Protein AF-A0A256XSI3-F1 (afdb_monomer)

Nearest PDB structures (foldseek):
  9dtr-assembly1_w  TM=6.531E-01  e=3.508E-01  Saccharomyces cerevisiae
  8c6j-assembly1_u  TM=5.689E-01  e=4.022E-01  Homo sapiens
  8xi2-assembly1_q  TM=5.567E-01  e=4.612E-01  Chlamydomonas reinhardtii
  8c6j-assembly1_v  TM=5.327E-01  e=5.287E-01  Homo sapiens
  2ep4-assembly1_A  TM=4.693E-01  e=1.474E+00  Homo sapiens

Foldseek 3Di:
DDCPLPCPAFWKADPPPRDIDGPVLQVVCPVVPQADNPPRHRDIGTDDRPDDDDDDDD

Mean predicted aligned error: 7.82 Å

pLDDT: mean 80.01, std 13.98, range [38.88, 93.81]

Secondary structure (DSSP, 8-state):
----TT----EEEETTT--EEEHHHHHHTGGG-S--TTT----EEEPPPSSPPP----

Sequence (58 aa):
MSYNLWKAGIIYECMRCGRKFEKSNIDALRHLGLQCPFCGYRIILKSRPQVAKRVRTD

Structure (mmCIF, N/CA/C/O backbone):
data_AF-A0A256XSI3-F1
#
_entry.id   AF-A0A256XSI3-F1
#
loop_
_atom_site.group_PDB
_atom_site.id
_atom_site.type_symbol
_atom_site.label_atom_id
_atom_site.label_alt_id
_atom_site.label_comp_id
_atom_site.label_asym_id
_atom_site.label_entity_id
_atom_site.label_seq_id
_atom_site.pdbx_PDB_ins_code
_atom_site.Cartn_x
_atom_site.Cartn_y
_atom_site.Cartn_z
_atom_site.occupancy
_atom_site.B_iso_or_equiv
_atom_site.auth_seq_id
_atom_site.auth_comp_id
_atom_site.auth_asym_id
_atom_site.auth_atom_id
_atom_site.pdbx_PDB_model_num
ATOM 1 N N . MET A 1 1 ? 12.209 4.050 25.710 1.00 43.28 1 MET A N 1
ATOM 2 C CA . MET A 1 1 ? 11.262 3.828 24.593 1.00 43.28 1 MET A CA 1
ATOM 3 C C . MET A 1 1 ? 11.358 4.989 23.613 1.00 43.28 1 MET A C 1
ATOM 5 O O . MET A 1 1 ? 10.939 6.086 23.952 1.00 43.28 1 MET A O 1
ATOM 9 N N . SER A 1 2 ? 11.970 4.787 22.445 1.00 38.88 2 SER A N 1
ATOM 10 C CA . SER A 1 2 ? 12.158 5.839 21.435 1.00 38.88 2 SER A CA 1
ATOM 11 C C . SER A 1 2 ? 10.915 5.937 20.539 1.00 38.88 2 SER A C 1
ATOM 13 O O . SER A 1 2 ? 10.626 5.017 19.776 1.00 38.88 2 SER A O 1
ATOM 15 N N . TYR A 1 3 ? 10.150 7.027 20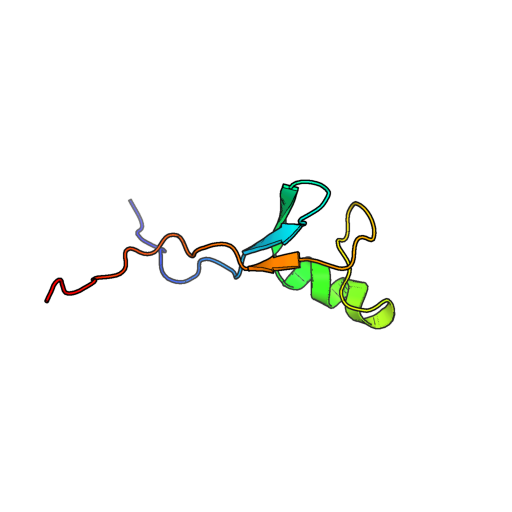.657 1.00 46.94 3 TYR A N 1
ATOM 16 C CA . TYR A 1 3 ? 8.946 7.289 19.857 1.00 46.94 3 TYR A CA 1
ATOM 17 C C . TYR A 1 3 ? 9.306 7.809 18.457 1.00 46.94 3 TYR A C 1
ATOM 19 O O . TYR A 1 3 ? 9.014 8.948 18.103 1.00 46.94 3 TYR A O 1
ATOM 27 N N . ASN A 1 4 ? 9.909 6.965 17.623 1.00 49.41 4 ASN A N 1
ATOM 28 C CA . ASN A 1 4 ? 10.095 7.256 16.197 1.00 49.41 4 ASN A CA 1
ATOM 29 C C . ASN A 1 4 ? 8.801 6.985 15.393 1.00 49.41 4 ASN A C 1
ATOM 31 O O . ASN A 1 4 ? 8.813 6.264 14.400 1.00 49.41 4 ASN A O 1
ATOM 35 N N . LEU A 1 5 ? 7.662 7.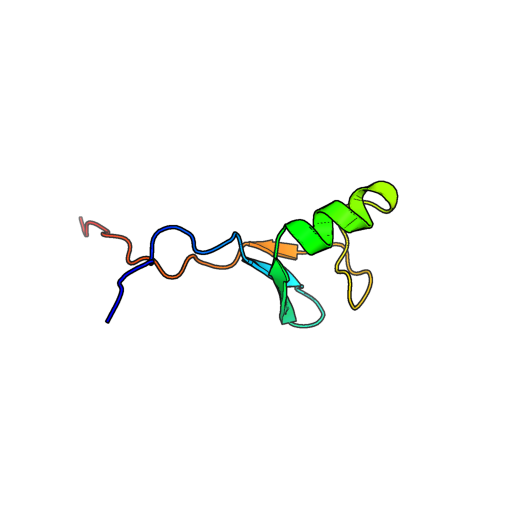552 15.815 1.00 52.72 5 LEU A N 1
ATOM 36 C CA . LEU A 1 5 ? 6.333 7.291 15.224 1.00 52.72 5 LEU A CA 1
ATOM 37 C C . LEU A 1 5 ? 5.977 8.146 13.987 1.00 52.72 5 LEU A C 1
ATOM 39 O O . LEU A 1 5 ? 4.847 8.096 13.510 1.00 52.72 5 LEU A O 1
ATOM 43 N N . TRP A 1 6 ? 6.919 8.912 13.430 1.00 49.47 6 TRP A N 1
ATOM 44 C CA . TRP A 1 6 ? 6.638 9.870 12.341 1.00 49.47 6 TRP A CA 1
ATOM 45 C C . TRP A 1 6 ? 7.123 9.414 10.957 1.00 49.47 6 TRP A C 1
ATOM 47 O O . TRP A 1 6 ? 6.892 10.097 9.963 1.00 49.47 6 TRP A O 1
ATOM 57 N N . LYS A 1 7 ? 7.764 8.242 10.875 1.00 51.31 7 LYS A N 1
ATOM 58 C CA . LYS A 1 7 ? 8.252 7.623 9.629 1.00 51.31 7 LYS A CA 1
ATOM 59 C C . LYS A 1 7 ? 7.583 6.271 9.355 1.00 51.31 7 LYS A C 1
ATOM 6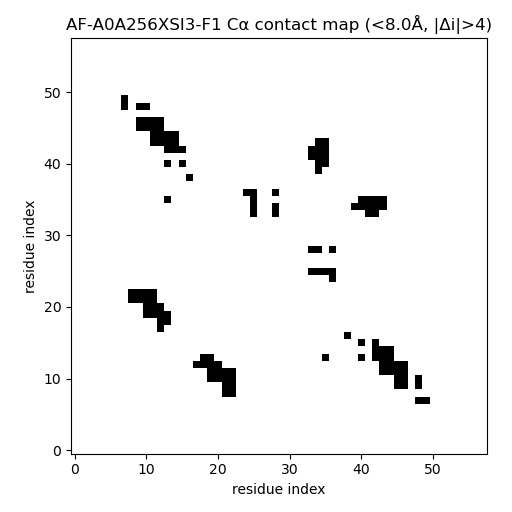1 O O . LYS A 1 7 ? 8.206 5.365 8.815 1.00 51.31 7 LYS A O 1
ATOM 66 N N . ALA A 1 8 ? 6.313 6.110 9.731 1.00 62.41 8 ALA A N 1
ATOM 67 C CA . ALA A 1 8 ? 5.543 4.950 9.292 1.00 62.41 8 ALA A CA 1
ATOM 68 C C . ALA A 1 8 ? 5.420 5.018 7.760 1.00 62.41 8 ALA A C 1
ATOM 70 O O . ALA A 1 8 ? 4.690 5.855 7.224 1.00 62.41 8 ALA A O 1
ATOM 71 N N . GLY 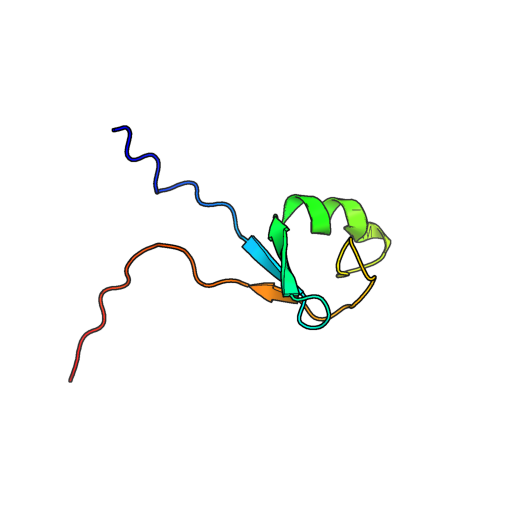A 1 9 ? 6.208 4.198 7.059 1.00 71.38 9 GLY A N 1
ATOM 72 C CA . GLY A 1 9 ? 6.177 4.091 5.606 1.00 71.38 9 GLY A CA 1
ATOM 73 C C . GLY A 1 9 ? 4.751 3.854 5.111 1.00 71.38 9 GLY A C 1
ATOM 74 O O . GLY A 1 9 ? 3.908 3.300 5.816 1.00 71.38 9 GLY A O 1
ATOM 75 N N . ILE A 1 10 ? 4.445 4.316 3.898 1.00 81.19 10 ILE A N 1
ATOM 76 C CA . ILE A 1 10 ? 3.117 4.104 3.321 1.00 81.19 10 ILE A CA 1
ATOM 77 C C . ILE A 1 10 ? 2.958 2.607 3.037 1.00 81.19 10 ILE A C 1
ATOM 79 O O . ILE A 1 10 ? 3.552 2.088 2.090 1.00 81.19 10 ILE A O 1
ATOM 83 N N . ILE A 1 11 ? 2.150 1.941 3.862 1.00 88.69 11 ILE A N 1
ATOM 84 C CA . ILE A 1 11 ? 1.814 0.527 3.713 1.00 88.69 11 ILE A CA 1
ATOM 85 C C . ILE A 1 11 ? 0.580 0.398 2.823 1.00 88.69 11 ILE A C 1
ATOM 87 O O . ILE A 1 11 ? -0.459 1.032 3.049 1.00 88.69 11 ILE A O 1
ATOM 91 N N . TYR A 1 12 ? 0.700 -0.472 1.839 1.00 90.25 12 TYR A N 1
ATOM 92 C CA . TYR A 1 12 ? -0.341 -0.889 0.923 1.00 90.25 12 TYR A CA 1
ATOM 93 C C . TYR A 1 12 ? -0.791 -2.314 1.230 1.00 90.25 12 TYR A C 1
ATOM 95 O O . TYR A 1 12 ? -0.031 -3.093 1.793 1.00 90.25 12 TYR A O 1
ATOM 103 N N . GLU A 1 13 ? -2.014 -2.657 0.846 1.00 91.25 13 GLU A N 1
ATOM 104 C CA . GLU A 1 13 ? -2.638 -3.957 1.071 1.00 91.25 13 GLU A CA 1
ATOM 105 C C . GLU A 1 13 ? -3.289 -4.465 -0.218 1.00 91.25 13 GLU A C 1
ATOM 107 O O . GLU A 1 13 ? -4.034 -3.744 -0.880 1.00 91.25 13 GLU A O 1
ATOM 112 N N . CYS A 1 14 ? -3.003 -5.706 -0.607 1.00 91.94 14 CYS A N 1
ATOM 113 C CA . CYS A 1 14 ? -3.632 -6.307 -1.783 1.00 91.94 14 CYS A CA 1
ATOM 114 C C . CYS A 1 14 ? -5.044 -6.805 -1.460 1.00 91.94 14 CYS A C 1
ATOM 116 O O . CYS A 1 14 ? -5.210 -7.631 -0.567 1.00 91.94 14 CYS A O 1
ATOM 118 N N . MET A 1 15 ? -6.033 -6.419 -2.271 1.00 91.88 15 MET A N 1
ATOM 119 C CA . MET A 1 15 ? -7.428 -6.861 -2.104 1.00 91.88 15 MET A CA 1
ATOM 120 C C . MET A 1 15 ? -7.634 -8.368 -2.272 1.00 91.88 15 MET A C 1
ATOM 122 O O . MET A 1 15 ? -8.557 -8.930 -1.698 1.00 91.88 15 MET A O 1
ATOM 126 N N . ARG A 1 16 ? -6.794 -9.032 -3.076 1.00 92.12 16 ARG A N 1
ATOM 127 C CA . ARG A 1 16 ? -6.940 -10.467 -3.361 1.00 92.12 16 ARG A CA 1
ATOM 128 C C . ARG A 1 16 ? -6.237 -11.348 -2.332 1.00 92.12 16 ARG A C 1
ATOM 130 O O . ARG A 1 16 ? -6.807 -12.336 -1.897 1.00 92.12 16 ARG A O 1
ATOM 137 N N . CYS A 1 17 ? -4.986 -11.037 -1.990 1.00 91.44 17 CYS A N 1
ATOM 138 C CA . CYS A 1 17 ? -4.175 -11.891 -1.113 1.00 91.44 17 CYS A CA 1
ATOM 139 C C . CYS A 1 17 ? -4.028 -11.363 0.320 1.00 91.44 17 CYS A C 1
ATOM 141 O O . CYS A 1 17 ? -3.394 -12.031 1.131 1.00 91.44 17 CYS A O 1
ATOM 143 N N . GLY A 1 18 ? -4.534 -10.161 0.624 1.00 89.31 18 GLY A N 1
ATOM 144 C CA . GLY A 1 18 ? -4.473 -9.544 1.956 1.00 89.31 18 GLY A CA 1
ATOM 145 C C . GLY A 1 18 ? -3.066 -9.166 2.432 1.00 89.31 18 GLY A C 1
ATOM 146 O O . GLY A 1 18 ? -2.880 -8.724 3.563 1.00 89.31 18 GLY A O 1
ATOM 147 N N . ARG A 1 19 ? -2.035 -9.351 1.598 1.00 89.12 19 ARG A N 1
ATOM 148 C CA . ARG A 1 19 ? -0.651 -9.059 1.987 1.00 89.12 19 ARG A CA 1
ATOM 149 C C . ARG A 1 19 ? -0.416 -7.559 2.053 1.00 89.12 19 ARG A C 1
ATOM 151 O O . ARG A 1 19 ? -0.816 -6.831 1.141 1.00 89.12 19 ARG A O 1
ATOM 158 N N . LYS A 1 20 ? 0.302 -7.143 3.096 1.00 89.38 20 LYS A N 1
ATOM 159 C CA . LYS A 1 20 ? 0.732 -5.764 3.321 1.00 89.38 20 LYS A CA 1
ATOM 160 C C . LYS A 1 20 ? 2.173 -5.570 2.863 1.00 89.38 20 LYS A C 1
ATOM 162 O O . LYS A 1 20 ? 3.023 -6.407 3.152 1.00 89.38 20 LYS A O 1
ATOM 167 N N . PHE A 1 21 ? 2.444 -4.499 2.129 1.00 88.19 21 PHE A N 1
ATOM 168 C CA . PHE A 1 21 ? 3.770 -4.194 1.590 1.00 88.19 21 PHE A CA 1
ATOM 169 C C . PHE A 1 21 ? 3.996 -2.690 1.461 1.00 88.19 21 PHE A C 1
ATOM 171 O O . PHE A 1 21 ? 3.058 -1.897 1.427 1.00 88.19 21 PHE A O 1
ATOM 178 N N . GLU A 1 22 ? 5.260 -2.292 1.395 1.00 87.25 22 GLU A N 1
ATOM 179 C CA . GLU A 1 22 ? 5.649 -0.895 1.234 1.00 87.25 22 GLU A CA 1
ATOM 180 C C . GLU A 1 22 ? 5.565 -0.431 -0.222 1.00 87.25 22 GLU A C 1
ATOM 182 O O . GLU A 1 22 ? 5.553 -1.226 -1.165 1.00 87.25 22 GLU A O 1
ATOM 187 N N . LYS A 1 23 ? 5.555 0.893 -0.405 1.00 82.25 23 LYS A N 1
ATOM 188 C CA . LYS A 1 23 ? 5.570 1.531 -1.726 1.00 82.25 23 LYS A CA 1
ATOM 189 C C . LYS A 1 23 ? 6.774 1.116 -2.586 1.00 82.25 23 LYS A C 1
ATOM 191 O O . LYS A 1 23 ? 6.613 0.923 -3.785 1.00 82.25 23 LYS A O 1
ATOM 196 N N . SER A 1 24 ? 7.943 0.942 -1.969 1.00 81.38 24 SER A N 1
ATOM 197 C CA . SER A 1 24 ? 9.192 0.507 -2.616 1.00 81.38 24 SER A CA 1
ATOM 198 C C . SER A 1 24 ? 9.009 -0.769 -3.443 1.00 81.38 24 SER A C 1
ATOM 200 O O . SER A 1 24 ? 9.482 -0.847 -4.574 1.00 81.38 24 SER A O 1
ATOM 202 N N . ASN A 1 25 ? 8.237 -1.728 -2.926 1.00 81.00 25 ASN A N 1
ATOM 203 C CA . ASN A 1 25 ? 7.948 -2.983 -3.616 1.00 81.00 25 ASN A CA 1
ATOM 204 C C . ASN A 1 25 ? 7.096 -2.779 -4.879 1.00 81.00 25 ASN A C 1
ATOM 206 O O . ASN A 1 25 ? 7.240 -3.531 -5.835 1.00 81.00 25 ASN A O 1
ATOM 210 N N . ILE A 1 26 ? 6.226 -1.764 -4.901 1.00 80.44 26 ILE A N 1
ATOM 211 C CA . ILE A 1 26 ? 5.419 -1.409 -6.080 1.00 80.44 26 ILE A CA 1
ATOM 212 C C . ILE A 1 26 ? 6.281 -0.665 -7.103 1.00 80.44 26 ILE A C 1
ATOM 214 O O . ILE A 1 26 ? 6.209 -0.955 -8.294 1.00 80.44 26 ILE A O 1
ATOM 218 N N . ASP A 1 27 ? 7.107 0.283 -6.648 1.00 80.06 27 ASP 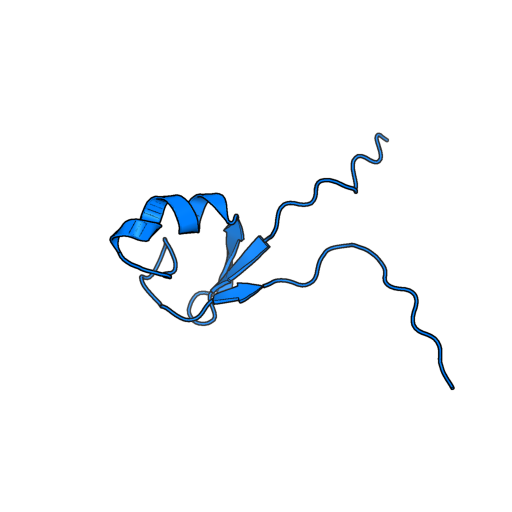A N 1
ATOM 219 C CA . ASP A 1 27 ? 7.995 1.062 -7.518 1.00 80.06 27 ASP A CA 1
ATOM 220 C C . ASP A 1 27 ? 9.023 0.166 -8.241 1.00 80.06 27 ASP A C 1
ATOM 222 O O . ASP A 1 27 ? 9.328 0.413 -9.407 1.00 80.06 27 ASP A O 1
ATOM 226 N N . ALA A 1 28 ? 9.478 -0.929 -7.621 1.00 74.75 28 ALA A N 1
ATOM 227 C CA . ALA A 1 28 ? 10.326 -1.930 -8.279 1.00 74.75 28 ALA A CA 1
ATOM 228 C C . ALA A 1 28 ? 9.648 -2.590 -9.500 1.00 74.75 28 ALA A C 1
ATOM 230 O O . ALA A 1 28 ? 10.304 -2.931 -10.483 1.00 74.75 28 ALA A O 1
ATOM 231 N N . LEU A 1 29 ? 8.320 -2.722 -9.469 1.00 73.50 29 LEU A N 1
ATOM 232 C CA . LEU A 1 29 ? 7.497 -3.344 -10.513 1.00 73.50 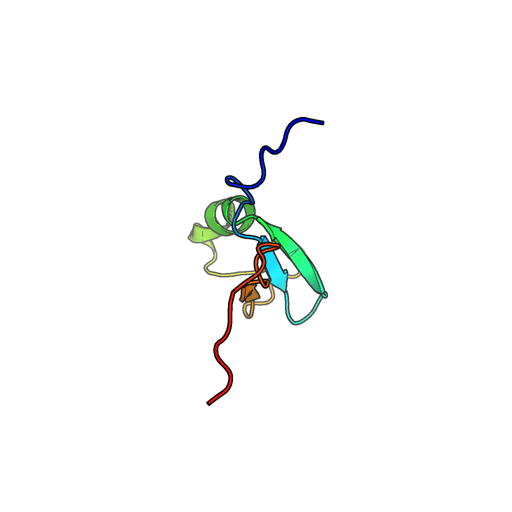29 LEU A CA 1
ATOM 233 C C . LEU A 1 29 ? 6.867 -2.324 -11.468 1.00 73.50 29 LEU A C 1
ATOM 235 O O . LEU A 1 29 ? 6.016 -2.680 -12.279 1.00 73.50 29 LEU A O 1
ATOM 239 N N . ARG A 1 30 ? 7.283 -1.053 -11.418 1.00 65.56 30 ARG A N 1
ATOM 240 C CA . ARG A 1 30 ? 6.646 0.042 -12.171 1.00 65.56 30 ARG A CA 1
ATOM 241 C C . ARG A 1 30 ? 6.666 -0.153 -13.691 1.00 65.56 30 ARG A C 1
ATOM 243 O O . ARG A 1 30 ? 5.777 0.346 -14.372 1.00 65.56 30 ARG A O 1
ATOM 250 N N . HIS A 1 31 ? 7.616 -0.933 -14.201 1.00 71.94 31 HIS A N 1
ATOM 251 C CA . HIS A 1 31 ? 7.694 -1.354 -15.602 1.00 71.94 31 HIS A CA 1
ATOM 252 C C . HIS A 1 31 ? 6.552 -2.307 -16.024 1.00 71.94 31 HIS A C 1
ATOM 254 O O . HIS A 1 31 ? 6.190 -2.333 -17.195 1.00 71.94 31 HIS A O 1
ATOM 260 N N . LEU A 1 32 ? 5.940 -3.040 -15.083 1.00 68.94 32 LEU A N 1
ATOM 261 C CA . LEU A 1 32 ? 4.791 -3.942 -15.290 1.00 68.94 32 LEU A CA 1
ATOM 262 C C . LEU A 1 32 ? 3.428 -3.298 -14.943 1.00 68.94 32 LEU A C 1
ATOM 264 O O . LEU A 1 32 ? 2.372 -3.933 -15.074 1.00 68.94 32 LEU A O 1
ATOM 268 N N . GLY A 1 33 ? 3.437 -2.043 -14.486 1.00 76.75 33 GLY A N 1
ATOM 269 C CA . GLY A 1 33 ? 2.264 -1.330 -13.981 1.00 76.75 33 GLY A CA 1
ATOM 270 C C . GLY A 1 33 ? 1.977 -1.587 -12.497 1.00 76.75 33 GLY A C 1
ATOM 271 O O . GLY A 1 33 ? 2.720 -2.264 -11.792 1.00 76.75 33 GLY A O 1
ATOM 272 N N . LEU A 1 34 ? 0.882 -1.009 -11.995 1.00 80.00 34 LEU A N 1
ATOM 273 C CA . LEU A 1 34 ? 0.524 -1.062 -10.574 1.00 80.00 34 LEU A CA 1
ATOM 274 C C . LEU A 1 34 ? -0.027 -2.455 -10.216 1.00 80.00 34 LEU A C 1
ATOM 276 O O . LEU A 1 34 ? -1.198 -2.753 -10.448 1.00 80.00 34 LEU A O 1
ATOM 280 N N . GLN A 1 35 ? 0.840 -3.334 -9.710 1.00 86.19 35 GLN A N 1
ATOM 281 C CA . GLN A 1 35 ? 0.527 -4.735 -9.419 1.00 86.19 35 GLN A CA 1
ATOM 282 C C . GLN A 1 35 ? 1.053 -5.164 -8.049 1.00 86.19 35 GLN A C 1
ATOM 284 O O . GLN A 1 35 ? 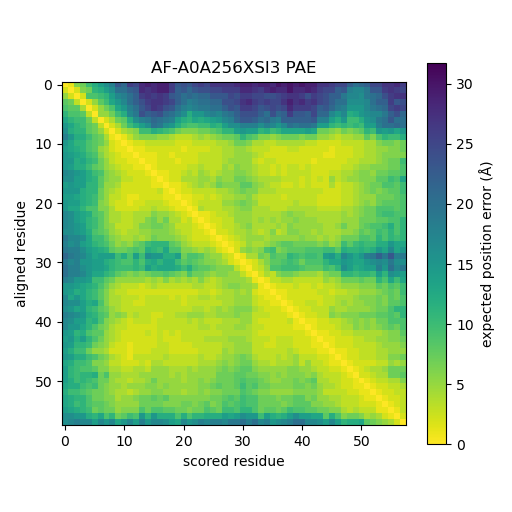2.062 -4.667 -7.554 1.00 86.19 35 GLN A O 1
ATOM 289 N N . CYS A 1 36 ? 0.359 -6.117 -7.431 1.00 87.00 36 CYS A N 1
ATOM 290 C CA . CYS A 1 36 ? 0.805 -6.762 -6.210 1.00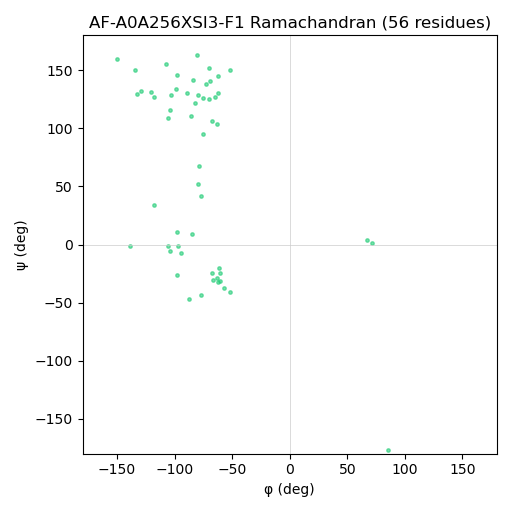 87.00 36 CYS A CA 1
ATOM 291 C C . CYS A 1 36 ? 2.025 -7.657 -6.509 1.00 87.00 36 CYS A C 1
ATOM 293 O O . CYS A 1 36 ? 1.886 -8.584 -7.315 1.00 87.00 36 CYS A O 1
ATOM 295 N N . PRO A 1 37 ? 3.166 -7.475 -5.813 1.00 86.56 37 PRO A N 1
ATOM 296 C CA . PRO A 1 37 ? 4.404 -8.229 -6.053 1.00 86.56 37 PRO A CA 1
ATOM 297 C C . PRO A 1 37 ? 4.266 -9.740 -5.830 1.00 86.56 37 PRO A C 1
ATOM 299 O O . PRO A 1 37 ? 5.071 -10.516 -6.326 1.00 86.56 37 PRO A O 1
ATOM 302 N N . PHE A 1 38 ? 3.252 -10.170 -5.077 1.00 87.94 38 PHE A N 1
ATOM 303 C CA . PHE A 1 38 ? 3.093 -11.571 -4.685 1.00 87.94 38 PHE A CA 1
ATOM 304 C C . PHE A 1 38 ? 2.121 -12.363 -5.560 1.00 87.94 38 PHE A C 1
ATOM 306 O O . PHE A 1 38 ? 2.203 -13.583 -5.600 1.00 87.94 38 PHE A O 1
ATOM 313 N N . CYS A 1 39 ? 1.146 -11.702 -6.188 1.00 88.12 39 CYS A N 1
ATOM 314 C CA . CYS A 1 39 ? 0.064 -12.394 -6.904 1.00 88.12 39 CYS A CA 1
ATOM 315 C C . CYS A 1 39 ? -0.322 -11.754 -8.244 1.00 88.12 39 CYS A C 1
ATOM 317 O O . CYS A 1 39 ? -1.248 -12.234 -8.891 1.00 88.12 39 CYS A O 1
ATOM 319 N N . GLY A 1 40 ? 0.315 -10.645 -8.638 1.00 86.81 40 GLY A N 1
ATOM 320 C CA . GLY A 1 40 ? 0.032 -9.940 -9.894 1.00 86.81 40 GLY A CA 1
ATOM 321 C C . GLY A 1 40 ? -1.309 -9.194 -9.937 1.00 86.81 40 GLY A C 1
ATOM 322 O O . GLY A 1 40 ? -1.650 -8.594 -10.955 1.00 86.81 40 GLY A O 1
ATOM 323 N N . TYR A 1 41 ? -2.096 -9.200 -8.855 1.00 91.88 41 TYR A N 1
ATOM 324 C CA . TYR A 1 41 ? -3.379 -8.496 -8.824 1.00 91.88 41 TYR A CA 1
ATOM 325 C C . TYR A 1 41 ? -3.192 -6.974 -8.834 1.00 91.88 41 TYR A C 1
ATOM 327 O O . TYR A 1 41 ? -2.291 -6.453 -8.183 1.00 91.88 41 TYR A O 1
ATOM 335 N N . ARG A 1 42 ? -4.052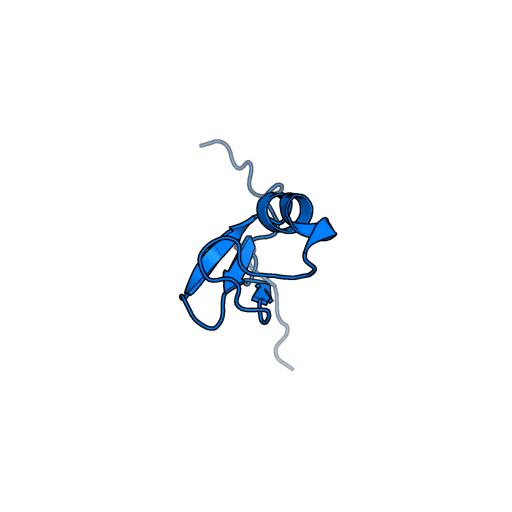 -6.257 -9.561 1.00 88.81 42 ARG A N 1
ATOM 336 C CA . ARG A 1 42 ? -3.874 -4.825 -9.877 1.00 88.81 42 ARG A CA 1
ATOM 337 C C . ARG A 1 42 ? -4.574 -3.859 -8.923 1.00 88.81 42 ARG A C 1
ATOM 339 O O . ARG A 1 42 ? -4.378 -2.655 -9.026 1.00 88.81 42 ARG A O 1
ATOM 346 N N . ILE A 1 43 ? -5.391 -4.367 -7.999 1.00 89.06 43 ILE A N 1
ATOM 347 C CA . ILE A 1 43 ? -6.136 -3.534 -7.048 1.00 89.06 43 ILE A CA 1
ATOM 348 C C . ILE A 1 43 ? -5.468 -3.615 -5.680 1.00 89.06 43 ILE A C 1
ATOM 350 O O . ILE A 1 43 ? -5.412 -4.678 -5.051 1.00 89.06 43 ILE A O 1
ATOM 354 N N . ILE A 1 44 ? -4.962 -2.469 -5.236 1.00 90.62 44 ILE A N 1
ATOM 355 C CA . ILE A 1 44 ? -4.189 -2.309 -4.010 1.00 90.62 44 ILE A CA 1
ATOM 356 C C . ILE A 1 44 ? -4.799 -1.155 -3.207 1.00 90.62 44 ILE A C 1
ATOM 358 O O . ILE A 1 44 ? -5.053 -0.082 -3.751 1.00 90.62 44 ILE A O 1
ATOM 362 N N . LEU A 1 45 ? -5.024 -1.366 -1.914 1.00 90.44 45 LEU A N 1
ATOM 363 C CA . LEU A 1 45 ? -5.544 -0.371 -0.983 1.00 90.44 45 LEU A CA 1
ATOM 364 C C . LEU A 1 45 ? -4.414 0.278 -0.191 1.00 90.44 45 LEU A C 1
ATOM 366 O O . LEU A 1 45 ? -3.444 -0.374 0.182 1.00 90.44 45 LEU A O 1
ATOM 370 N N . LYS A 1 46 ? -4.558 1.563 0.132 1.00 88.69 46 LYS A N 1
ATOM 371 C CA . LYS A 1 46 ? -3.686 2.222 1.106 1.00 88.69 46 LYS A CA 1
ATOM 372 C C . LYS A 1 46 ? -4.197 1.914 2.510 1.00 88.69 46 LYS A C 1
ATOM 374 O O . LYS A 1 46 ? -5.337 2.238 2.836 1.00 88.69 46 LYS A O 1
ATOM 379 N N . SER A 1 47 ? -3.353 1.313 3.342 1.00 89.44 47 SER A N 1
ATOM 380 C CA . SER A 1 47 ? -3.724 0.993 4.720 1.00 89.44 47 SER A CA 1
ATOM 381 C C . SER A 1 47 ? -3.856 2.260 5.577 1.00 89.44 47 SER A C 1
ATOM 383 O O . SER A 1 47 ? -3.223 3.294 5.320 1.00 89.44 47 SER A O 1
ATOM 385 N N . ARG A 1 48 ? -4.708 2.196 6.608 1.00 85.75 48 ARG A N 1
ATOM 386 C CA . ARG A 1 48 ? -4.882 3.299 7.561 1.00 85.75 48 ARG A CA 1
ATOM 387 C C . ARG A 1 48 ? -3.568 3.500 8.331 1.00 85.75 48 ARG A C 1
ATOM 389 O O . ARG A 1 48 ? -3.080 2.540 8.925 1.00 85.75 48 ARG A O 1
ATOM 396 N N . PRO A 1 49 ? -3.009 4.721 8.370 1.00 83.94 49 PRO A N 1
ATOM 397 C CA . PRO A 1 49 ? -1.799 4.972 9.143 1.00 83.94 49 PRO A CA 1
ATOM 398 C C . PRO A 1 49 ? -2.060 4.712 10.630 1.00 83.94 49 PRO A C 1
ATOM 400 O O . PRO A 1 49 ? -3.143 5.026 11.131 1.00 83.94 49 PRO A O 1
ATOM 403 N N . GLN A 1 50 ? -1.056 4.200 11.345 1.00 82.12 50 GLN A N 1
ATOM 404 C CA . GLN A 1 50 ? -1.108 3.949 12.793 1.00 82.12 50 GLN A CA 1
ATOM 405 C C . GLN A 1 50 ? -0.946 5.239 13.615 1.00 82.12 50 GLN A C 1
ATOM 407 O O . GLN A 1 50 ? -0.234 5.283 14.612 1.00 82.12 50 GLN A O 1
ATOM 412 N N . VAL A 1 51 ? -1.592 6.315 13.170 1.00 82.56 51 VAL A N 1
ATOM 413 C CA . VAL A 1 51 ? -1.598 7.613 13.840 1.00 82.56 51 VAL A CA 1
ATOM 414 C C . VAL A 1 51 ? -3.033 7.922 14.236 1.00 82.56 51 VAL A C 1
ATOM 416 O O . VAL A 1 51 ? -3.948 7.866 13.406 1.00 82.56 51 VAL A O 1
ATOM 419 N N . ALA A 1 52 ? -3.234 8.236 15.516 1.00 85.69 52 ALA A N 1
ATOM 420 C CA . ALA A 1 52 ? -4.531 8.652 16.023 1.00 85.69 52 ALA A CA 1
ATOM 421 C C . ALA A 1 52 ? -4.963 9.957 15.339 1.00 85.69 52 ALA A C 1
ATOM 423 O O . ALA A 1 52 ? -4.206 10.925 15.276 1.00 85.69 52 ALA A O 1
ATOM 424 N N . LYS A 1 53 ? -6.195 9.982 14.825 1.00 85.12 53 LYS A N 1
ATOM 425 C CA . LYS A 1 53 ? -6.804 11.184 14.248 1.00 85.12 53 LYS A CA 1
ATOM 426 C C . LYS A 1 53 ? -7.797 11.749 15.257 1.00 85.12 53 LYS A C 1
ATOM 428 O O . LYS A 1 53 ? -8.650 11.005 15.732 1.00 85.12 53 LYS A O 1
ATOM 433 N N . ARG A 1 54 ? -7.697 13.043 15.569 1.00 90.62 54 ARG A N 1
ATOM 434 C CA . ARG A 1 54 ? -8.739 13.754 16.325 1.00 90.62 54 ARG A CA 1
ATOM 435 C C . ARG A 1 54 ? -9.913 14.026 15.385 1.00 90.62 54 ARG A C 1
ATOM 437 O O . ARG A 1 54 ? -9.704 14.582 14.310 1.00 90.62 54 ARG A O 1
ATOM 444 N N . VAL A 1 55 ? -11.112 13.617 15.784 1.00 92.56 55 VAL A N 1
ATOM 445 C CA . VAL A 1 55 ? -12.367 13.841 15.052 1.00 92.56 55 VAL A CA 1
ATOM 446 C C . VAL A 1 55 ? -13.282 14.637 15.981 1.00 92.56 55 VAL A C 1
ATOM 448 O O . VAL A 1 55 ? -13.367 14.305 17.161 1.00 92.56 55 VAL A O 1
ATOM 451 N N . ARG A 1 56 ? -13.884 15.723 15.485 1.00 93.81 56 ARG A N 1
ATOM 452 C CA . ARG A 1 56 ? -14.892 16.486 16.237 1.00 93.81 56 ARG A CA 1
ATOM 453 C C . ARG A 1 56 ? -16.245 15.805 16.036 1.00 93.81 56 ARG A C 1
ATOM 455 O O . ARG A 1 56 ? -16.505 15.337 14.933 1.00 93.81 56 ARG A O 1
ATOM 462 N N . THR A 1 57 ? -17.052 15.762 17.085 1.00 87.12 57 THR A N 1
ATOM 463 C CA . THR A 1 57 ? -18.447 15.317 17.032 1.00 87.12 57 THR A CA 1
ATOM 464 C C . THR A 1 57 ? -19.290 16.580 17.135 1.00 87.12 57 THR A C 1
ATOM 466 O O . THR A 1 57 ? -19.213 17.260 18.160 1.00 87.12 57 THR A O 1
ATOM 469 N N . ASP A 1 58 ? -19.936 16.969 16.041 1.00 75.06 58 ASP A N 1
ATOM 470 C CA . ASP A 1 58 ? -20.983 17.995 16.014 1.00 75.06 58 ASP A CA 1
ATOM 471 C C . ASP A 1 58 ? -22.278 17.507 16.680 1.00 75.06 58 ASP A C 1
ATOM 473 O O . ASP A 1 58 ? -22.529 16.278 16.670 1.00 75.06 58 ASP A O 1
#

Solvent-accessible surface area (backbone atoms only — not comparable to full-atom values): 3974 Å² total; per-residue (Å²): 136,85,85,76,78,86,72,74,69,66,42,31,29,28,76,85,78,66,51,74,44,51,56,66,61,39,61,76,37,51,92,81,40,74,39,38,89,87,76,64,48,64,57,70,43,77,55,82,70,98,62,92,76,92,77,85,84,132

Radius of gyration: 14.6 Å; Cα contacts (8 Å, |Δi|>4): 64; chains: 1; bounding box: 33×30×40 Å